Protein AF-A0A358M4X5-F1 (afdb_monomer)

Foldseek 3Di:
DDCPDPCCVVPLVVVLVCCLVVDDPVCNVVSVVVSVLVVLCVVPVVCSVVVVVLVVLLVVLVVVLV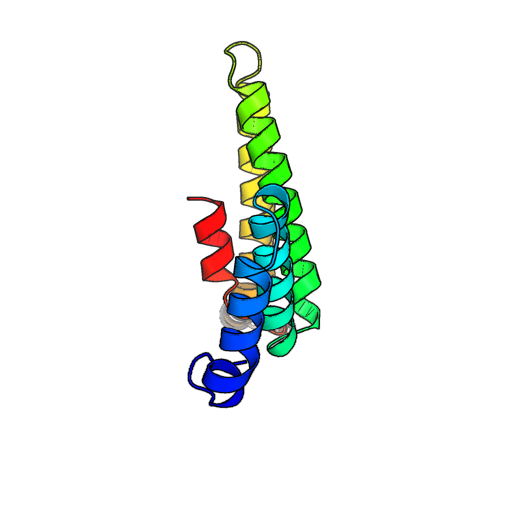VQVDPVRNVVNVVSLVVNLCVLVVVCCVQPPQQVVVVVCCVVVVDDDDRPPHDHRPCSVPVSVVSND

Sequence (133 aa):
MVFSKPIFLFGFLPIVLILYYACPRRLKNTVLLIMSLIFYAWGEPRFVFLMLFTIIVDYIAGRLIAKFSDGSTRHAARTVLILAMVINLGLLCYFKYANFIIENLNVLLKGRIEPLNIALPIGISFYTFQTMS

Solvent-accessible surface area (backbone atoms only — not comparable to full-atom values): 7483 Å² total; per-residue (Å²): 87,62,78,89,38,66,64,38,61,72,45,50,48,52,51,52,50,52,53,44,70,74,39,58,83,88,47,32,66,56,49,53,51,53,52,51,49,52,46,49,28,64,63,41,58,78,49,41,59,56,52,50,49,51,51,51,52,50,53,52,35,53,54,48,32,66,71,21,60,50,86,91,35,40,67,59,20,50,51,42,51,52,50,51,49,51,52,47,52,48,51,47,42,56,51,71,38,43,50,59,52,43,54,53,44,22,67,74,68,71,47,86,71,77,66,77,80,64,77,67,63,88,59,50,71,56,56,51,52,61,75,74,106

Structure (mmCIF, N/CA/C/O backbone):
data_AF-A0A358M4X5-F1
#
_entry.id   AF-A0A358M4X5-F1
#
loop_
_atom_site.group_PDB
_atom_site.id
_atom_site.type_symbol
_atom_site.label_atom_id
_atom_site.label_alt_id
_atom_site.label_comp_id
_atom_site.label_asym_id
_atom_site.label_entity_id
_atom_site.label_seq_id
_atom_site.pdbx_PDB_ins_code
_atom_site.Cartn_x
_atom_site.Cartn_y
_atom_site.Cartn_z
_atom_site.occupancy
_atom_site.B_iso_or_equiv
_atom_site.auth_seq_id
_atom_site.auth_comp_id
_atom_site.auth_asym_id
_atom_site.auth_atom_id
_atom_site.pdbx_PDB_model_num
ATOM 1 N N . MET A 1 1 ? -11.478 -9.310 -10.486 1.00 71.69 1 MET A N 1
ATOM 2 C CA . MET A 1 1 ? -12.587 -9.190 -11.474 1.00 71.69 1 MET A CA 1
ATOM 3 C C . MET A 1 1 ? -12.877 -7.713 -11.722 1.00 71.69 1 MET A C 1
ATOM 5 O O . MET A 1 1 ? -12.561 -6.913 -10.858 1.00 71.69 1 MET A O 1
ATOM 9 N N . VAL A 1 2 ? -13.493 -7.335 -12.848 1.00 80.25 2 VAL A N 1
ATOM 10 C CA . VAL A 1 2 ? -13.992 -5.956 -13.038 1.00 80.25 2 VAL A CA 1
ATOM 11 C C . VAL A 1 2 ? -15.373 -5.826 -12.389 1.00 80.25 2 VAL A C 1
ATOM 13 O O . VAL A 1 2 ? -16.196 -6.728 -12.544 1.00 80.25 2 VAL A O 1
ATOM 16 N N . PHE A 1 3 ? -15.633 -4.711 -11.702 1.00 82.81 3 PHE A N 1
ATOM 17 C CA . PHE A 1 3 ? -16.903 -4.437 -11.011 1.00 82.81 3 PHE A CA 1
ATOM 18 C C . PHE A 1 3 ? -18.133 -4.518 -11.928 1.00 82.81 3 PHE A C 1
ATOM 20 O O . PHE A 1 3 ? -19.198 -4.948 -11.508 1.00 82.81 3 PHE A O 1
ATOM 27 N N . SER A 1 4 ? -17.981 -4.179 -13.207 1.00 86.62 4 SER A N 1
ATOM 28 C CA . SER A 1 4 ? -19.065 -4.202 -14.197 1.00 86.62 4 SER A CA 1
ATOM 29 C C . SER A 1 4 ? -19.425 -5.606 -14.704 1.00 86.62 4 SER A C 1
ATOM 31 O O . SER A 1 4 ? -20.296 -5.739 -15.560 1.00 86.62 4 SER A O 1
ATOM 33 N N . LYS A 1 5 ? -18.746 -6.669 -14.249 1.00 90.69 5 LYS A N 1
ATOM 34 C CA . LYS A 1 5 ? -19.029 -8.034 -14.716 1.00 90.69 5 LYS A CA 1
ATOM 35 C C . LYS A 1 5 ? -20.297 -8.587 -14.038 1.00 90.69 5 LYS A C 1
ATOM 37 O O . LYS A 1 5 ? -20.407 -8.484 -12.817 1.00 90.69 5 LYS A O 1
ATOM 42 N N . PRO A 1 6 ? -21.183 -9.299 -14.766 1.00 92.94 6 PRO A N 1
ATOM 43 C CA . PRO A 1 6 ? -22.372 -9.927 -14.177 1.00 92.94 6 PRO A CA 1
ATOM 44 C C . PRO A 1 6 ? -22.053 -10.867 -13.006 1.00 92.94 6 PRO A C 1
ATOM 46 O O . PRO A 1 6 ? -22.770 -10.884 -12.013 1.00 92.94 6 PRO A O 1
ATOM 49 N N . ILE A 1 7 ? -20.932 -11.594 -13.083 1.00 92.50 7 ILE A N 1
ATOM 50 C CA . ILE A 1 7 ? -20.467 -12.492 -12.014 1.00 92.50 7 ILE A CA 1
ATOM 51 C C . ILE A 1 7 ? -20.195 -11.743 -10.697 1.00 92.50 7 ILE A C 1
ATOM 53 O O . ILE A 1 7 ? -20.437 -12.277 -9.617 1.00 92.50 7 ILE A O 1
ATOM 57 N N . PHE A 1 8 ? -19.720 -10.493 -10.775 1.00 92.88 8 PHE A N 1
ATOM 58 C CA . PHE A 1 8 ? -19.526 -9.655 -9.599 1.00 92.88 8 PHE A CA 1
ATOM 59 C C . PHE A 1 8 ? -20.877 -9.185 -9.060 1.00 92.88 8 PHE A C 1
ATOM 61 O O . PHE A 1 8 ? -21.147 -9.346 -7.874 1.00 92.88 8 PHE A O 1
ATOM 68 N N . LEU A 1 9 ? -21.727 -8.649 -9.941 1.00 93.44 9 LEU A N 1
ATOM 69 C CA . LEU A 1 9 ? -22.985 -8.008 -9.560 1.00 93.44 9 LEU A CA 1
ATOM 70 C C . LEU A 1 9 ? -24.011 -8.989 -8.974 1.00 93.44 9 LEU A C 1
ATOM 72 O O . LEU A 1 9 ? -24.671 -8.667 -7.993 1.00 93.44 9 LEU A O 1
ATOM 76 N N . PHE A 1 10 ? -24.137 -10.176 -9.572 1.00 95.25 10 PHE A N 1
ATOM 77 C CA . PHE A 1 10 ? -25.166 -11.163 -9.224 1.00 95.25 10 PHE A CA 1
ATOM 78 C C . PHE A 1 10 ? -24.634 -12.361 -8.433 1.00 95.25 10 PHE A C 1
ATOM 80 O O . PHE A 1 10 ? -25.419 -13.086 -7.832 1.00 95.25 10 PHE A O 1
ATOM 87 N N . GLY A 1 11 ? -23.318 -12.584 -8.425 1.00 93.25 11 GLY A N 1
ATOM 88 C CA . GLY A 1 11 ? -22.688 -13.657 -7.656 1.00 93.25 11 GLY A CA 1
ATOM 89 C C . GLY A 1 11 ? -21.977 -13.115 -6.424 1.00 93.25 11 GLY A C 1
ATOM 90 O O . GLY A 1 11 ? -22.441 -13.272 -5.297 1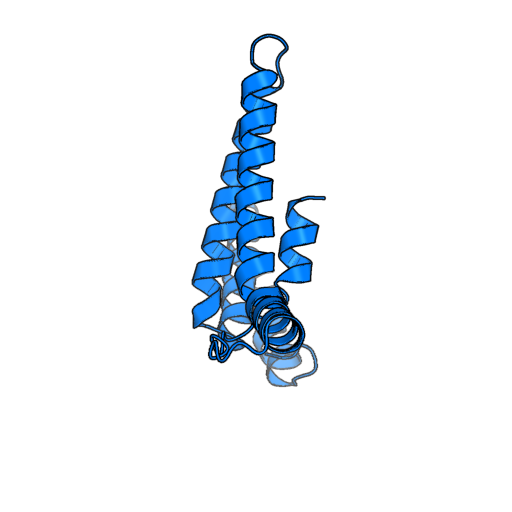.00 93.25 11 GLY A O 1
ATOM 91 N N . PHE A 1 12 ? -20.841 -12.454 -6.647 1.00 94.69 12 PHE A N 1
ATOM 92 C CA . PHE A 1 12 ? -19.943 -12.035 -5.572 1.00 94.69 12 PHE A CA 1
ATOM 93 C C . PHE A 1 12 ? -20.594 -11.043 -4.594 1.00 94.69 12 PHE A C 1
ATOM 95 O O . PHE A 1 12 ? -20.581 -11.282 -3.390 1.00 94.69 12 PHE A O 1
ATOM 102 N N . LEU A 1 13 ? -21.195 -9.956 -5.085 1.00 94.75 13 LEU A N 1
ATOM 103 C CA . LEU A 1 13 ? -21.775 -8.908 -4.241 1.00 94.75 13 LEU A CA 1
ATOM 104 C C . LEU A 1 13 ? -22.911 -9.433 -3.334 1.00 94.75 13 LEU A C 1
ATOM 106 O O . LEU A 1 13 ? -22.833 -9.193 -2.127 1.00 94.75 13 LEU A O 1
ATOM 110 N N . PRO A 1 14 ? -23.917 -10.185 -3.831 1.00 96.56 14 PRO A N 1
ATOM 111 C CA . PRO A 1 14 ? -24.938 -10.785 -2.974 1.00 96.56 14 PRO A CA 1
ATOM 112 C C . PRO A 1 14 ? -24.352 -11.706 -1.903 1.00 96.56 14 PRO A C 1
ATOM 114 O O . PRO A 1 14 ? -24.753 -11.612 -0.744 1.00 96.56 14 PRO A O 1
ATOM 117 N N . ILE A 1 15 ? -23.364 -12.539 -2.252 1.00 95.88 15 ILE A N 1
ATOM 118 C CA . ILE A 1 15 ? -22.684 -13.423 -1.292 1.00 95.88 15 ILE A CA 1
ATOM 119 C C . ILE A 1 15 ? -22.005 -12.602 -0.189 1.00 95.88 15 ILE A C 1
ATOM 121 O O . ILE A 1 15 ? -22.189 -12.897 0.993 1.00 95.88 15 ILE A O 1
ATOM 125 N N . VAL A 1 16 ? -21.265 -11.549 -0.550 1.00 96.19 16 VAL A N 1
ATOM 126 C CA . VAL A 1 16 ? -20.602 -10.670 0.426 1.00 96.19 16 VAL A CA 1
ATOM 127 C C . VAL A 1 16 ? -21.618 -10.004 1.350 1.00 96.19 16 VAL A C 1
ATOM 129 O O . VAL A 1 16 ? -21.401 -9.975 2.561 1.00 96.19 16 VAL A O 1
ATOM 132 N N . LEU A 1 17 ? -22.733 -9.503 0.813 1.00 96.25 17 LEU A N 1
ATOM 133 C CA . LEU A 1 17 ? -23.781 -8.867 1.613 1.00 96.25 17 LEU A CA 1
ATOM 134 C C . LEU A 1 17 ? -24.442 -9.861 2.572 1.00 96.25 17 LEU A C 1
ATOM 136 O O . LEU A 1 17 ? -24.574 -9.558 3.758 1.00 96.25 17 LEU A O 1
ATOM 140 N N . ILE A 1 18 ? -24.802 -11.056 2.097 1.00 97.00 18 ILE A N 1
ATOM 141 C CA . ILE A 1 18 ? -25.383 -12.110 2.940 1.00 97.00 18 ILE A CA 1
ATOM 142 C C . ILE A 1 18 ? -24.425 -12.453 4.082 1.00 97.00 18 ILE A C 1
ATOM 144 O O . ILE A 1 18 ? -24.827 -12.423 5.244 1.00 97.00 18 ILE A O 1
ATOM 148 N N . LEU A 1 19 ? -23.148 -12.704 3.778 1.00 96.12 19 LEU A N 1
ATOM 149 C CA . LEU A 1 19 ? -22.138 -13.001 4.796 1.00 96.12 19 LEU A CA 1
ATOM 150 C C . LEU A 1 19 ? -21.958 -11.838 5.781 1.00 96.12 19 LEU A C 1
ATOM 152 O O . LEU A 1 19 ? -21.879 -12.064 6.986 1.00 96.12 19 LEU A O 1
ATOM 156 N N . TYR A 1 20 ? -21.937 -10.595 5.300 1.00 95.88 20 TYR A N 1
ATOM 157 C CA . TYR A 1 20 ? -21.786 -9.406 6.139 1.00 95.88 20 TYR A CA 1
ATOM 158 C C . TYR A 1 20 ? -22.958 -9.200 7.111 1.00 95.88 20 TYR A C 1
ATOM 160 O O . TYR A 1 20 ? -22.744 -8.829 8.272 1.00 95.88 20 TYR A O 1
ATOM 168 N N . TYR A 1 21 ? -24.195 -9.427 6.658 1.00 95.81 21 TYR A N 1
ATOM 169 C CA . TYR A 1 21 ? -25.391 -9.265 7.488 1.00 95.81 21 TYR A CA 1
ATOM 170 C C . TYR A 1 21 ? -25.663 -10.467 8.398 1.00 95.81 21 TYR A C 1
ATOM 172 O O . TYR A 1 21 ? -26.145 -10.260 9.511 1.00 95.81 21 TYR A O 1
ATOM 180 N N . ALA A 1 22 ? -25.308 -11.686 7.982 1.00 96.31 22 ALA A N 1
ATOM 181 C CA . ALA A 1 22 ? -25.428 -12.891 8.809 1.00 96.31 22 ALA A CA 1
ATOM 182 C C . ALA A 1 22 ? -24.384 -12.944 9.942 1.00 96.31 22 ALA A C 1
ATOM 184 O O . ALA A 1 22 ? -24.586 -13.588 10.970 1.00 96.31 22 ALA A O 1
ATOM 185 N N . CYS A 1 23 ? -23.254 -12.266 9.762 1.00 94.81 23 CYS A N 1
ATOM 186 C CA . CYS A 1 23 ? -22.126 -12.289 10.678 1.00 94.81 23 CYS A CA 1
ATOM 187 C C . CYS A 1 23 ? -22.330 -11.390 11.925 1.00 94.81 23 CYS A C 1
ATOM 189 O O . CYS A 1 23 ? -22.822 -10.258 11.813 1.00 94.81 23 CYS A O 1
ATOM 191 N N . PRO A 1 24 ? -21.879 -11.815 13.128 1.00 94.25 24 PRO A N 1
ATOM 192 C CA . PRO A 1 24 ? -21.936 -10.985 14.331 1.00 94.25 24 PRO A CA 1
ATOM 193 C C . PRO A 1 24 ? -21.095 -9.711 14.181 1.00 94.25 24 PRO A C 1
ATOM 195 O O . PRO A 1 24 ? -20.067 -9.699 13.500 1.00 94.25 24 PRO A O 1
ATOM 198 N N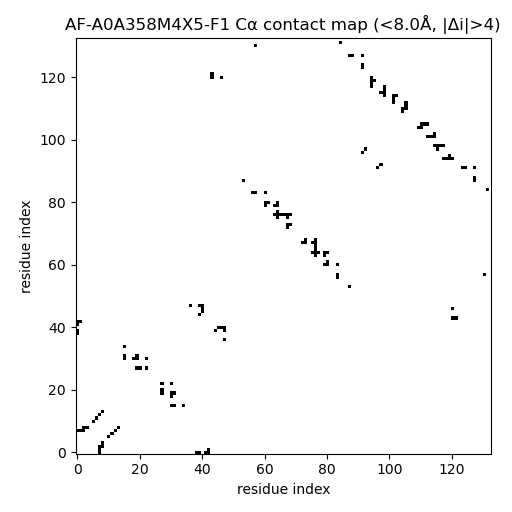 . ARG A 1 25 ? -21.487 -8.634 14.882 1.00 92.69 25 ARG A N 1
ATOM 199 C CA . ARG A 1 25 ? -20.862 -7.295 14.780 1.00 92.69 25 ARG A CA 1
ATOM 200 C C . ARG A 1 25 ? -19.330 -7.301 14.881 1.00 92.69 25 ARG A C 1
ATOM 202 O O . ARG A 1 25 ? -18.691 -6.526 14.184 1.00 92.69 25 ARG A O 1
ATOM 209 N N . ARG A 1 26 ? -18.750 -8.182 15.705 1.00 93.56 26 ARG A N 1
ATOM 210 C CA . ARG A 1 26 ? -17.293 -8.282 15.917 1.00 93.56 26 ARG A CA 1
ATOM 211 C C . ARG A 1 26 ? -16.518 -8.787 14.696 1.00 93.56 26 ARG A C 1
ATOM 213 O O . ARG A 1 26 ? -15.355 -8.442 14.549 1.00 93.56 26 ARG A O 1
ATOM 220 N N . LEU A 1 27 ? -17.146 -9.591 13.840 1.00 94.31 27 LEU A N 1
ATOM 221 C CA . LEU A 1 27 ? -16.492 -10.264 12.712 1.00 94.31 27 LEU A CA 1
ATOM 222 C C . LEU A 1 27 ? -16.772 -9.579 11.362 1.00 94.31 27 LEU A C 1
ATOM 224 O O . LEU A 1 27 ? -16.172 -9.938 10.354 1.00 94.31 27 LEU A O 1
ATOM 228 N N . LYS A 1 28 ? -17.634 -8.555 11.334 1.00 94.38 28 LYS A N 1
ATOM 229 C CA . LYS A 1 28 ? -18.020 -7.838 10.108 1.00 94.38 28 LYS A CA 1
ATOM 230 C C . LYS A 1 28 ? -16.826 -7.287 9.329 1.00 94.38 28 LYS A C 1
ATOM 232 O O . LYS A 1 28 ? -16.737 -7.494 8.123 1.00 94.38 28 LYS A O 1
ATOM 237 N N . ASN A 1 29 ? -15.883 -6.649 10.023 1.00 94.88 29 ASN A N 1
ATOM 238 C CA . ASN A 1 29 ? -14.677 -6.109 9.392 1.00 94.88 29 ASN A CA 1
ATOM 239 C C . ASN A 1 29 ? -13.779 -7.224 8.846 1.00 94.88 29 ASN A C 1
ATOM 241 O O . ASN A 1 29 ? -13.204 -7.070 7.776 1.00 94.88 29 ASN A O 1
ATOM 245 N N . THR A 1 30 ? -13.693 -8.359 9.543 1.00 94.69 30 THR A N 1
ATOM 246 C CA . THR A 1 30 ? -12.929 -9.525 9.088 1.00 94.69 30 THR A CA 1
ATOM 247 C C . THR A 1 30 ? -13.539 -10.128 7.826 1.00 94.69 30 THR A C 1
ATOM 249 O O . THR A 1 30 ? -12.811 -10.412 6.881 1.00 94.69 30 THR A O 1
ATOM 252 N N . VAL A 1 31 ? -14.869 -10.263 7.772 1.00 96.00 31 VAL A N 1
ATOM 253 C CA . VAL A 1 31 ? -15.579 -10.729 6.570 1.00 96.00 31 VAL A CA 1
ATOM 254 C C . VAL A 1 31 ? -15.319 -9.786 5.398 1.00 96.00 31 VAL A C 1
ATOM 256 O O . VAL A 1 31 ? -14.938 -10.250 4.326 1.00 96.00 31 VAL A O 1
ATOM 259 N N . LEU A 1 32 ? -15.458 -8.471 5.599 1.00 95.44 32 LEU A N 1
ATOM 260 C CA . LEU A 1 32 ? -15.179 -7.490 4.546 1.00 95.44 32 LEU A CA 1
ATOM 261 C C . LEU A 1 32 ? -13.724 -7.540 4.076 1.00 95.44 32 LEU A C 1
ATOM 263 O O . LEU A 1 32 ? -13.484 -7.510 2.871 1.00 95.44 32 LEU A O 1
ATOM 267 N N . LEU A 1 33 ? -12.765 -7.650 4.998 1.00 94.44 33 LEU A N 1
ATOM 268 C CA . LEU A 1 33 ? -11.344 -7.761 4.671 1.00 94.44 33 LEU A CA 1
ATOM 269 C C . LEU A 1 33 ? -11.073 -9.003 3.811 1.00 94.44 33 LEU A C 1
ATOM 271 O O . LEU A 1 33 ? -10.494 -8.884 2.735 1.00 94.44 33 LEU A O 1
ATOM 275 N N . ILE A 1 34 ? -11.525 -10.180 4.256 1.00 95.38 34 ILE A N 1
ATOM 276 C CA . ILE A 1 34 ? -11.304 -11.447 3.545 1.00 95.38 34 ILE A CA 1
ATOM 277 C C . ILE A 1 34 ? -11.942 -11.396 2.156 1.00 95.38 34 ILE A C 1
ATOM 279 O O . ILE A 1 34 ? -11.291 -11.729 1.169 1.00 95.38 34 ILE A O 1
ATOM 283 N N . MET A 1 35 ? -13.190 -10.936 2.058 1.00 95.25 35 MET A N 1
ATOM 284 C CA . MET A 1 35 ? -13.878 -10.832 0.771 1.00 95.25 35 MET A CA 1
ATOM 285 C C . MET A 1 35 ? -13.184 -9.835 -0.161 1.00 95.25 35 MET A C 1
ATOM 287 O O . MET A 1 35 ? -13.000 -10.131 -1.340 1.00 95.25 35 MET A O 1
ATOM 291 N N . SER A 1 36 ? -12.717 -8.697 0.356 1.00 93.00 36 SER A N 1
ATOM 292 C CA . SER A 1 36 ? -11.962 -7.715 -0.437 1.00 93.00 36 SER A CA 1
ATOM 293 C C . SER A 1 36 ? -10.650 -8.299 -0.965 1.00 93.00 36 SER A C 1
ATOM 295 O O . SER A 1 36 ? -10.317 -8.109 -2.136 1.00 93.00 36 SER A O 1
ATOM 297 N N . LEU A 1 37 ? -9.938 -9.073 -0.140 1.00 93.19 37 LEU A N 1
ATOM 298 C CA . LEU A 1 37 ? -8.716 -9.769 -0.549 1.00 93.19 37 LEU A CA 1
ATOM 299 C C . LEU A 1 37 ? -8.993 -10.836 -1.612 1.00 93.19 37 LEU A C 1
ATOM 301 O O . LEU A 1 37 ? -8.260 -10.904 -2.594 1.00 93.19 37 LEU A O 1
ATOM 305 N N . ILE A 1 38 ? -10.064 -11.625 -1.468 1.00 93.56 38 ILE A N 1
ATOM 306 C CA . ILE A 1 38 ? -10.485 -12.611 -2.479 1.00 93.56 38 ILE A CA 1
ATOM 307 C C . ILE A 1 38 ? -10.812 -11.914 -3.804 1.00 93.56 38 ILE A C 1
ATOM 309 O O . ILE A 1 38 ? -10.396 -12.371 -4.870 1.00 93.56 38 ILE A O 1
ATOM 313 N N . PHE A 1 39 ? -11.528 -10.790 -3.756 1.00 92.31 39 PHE A N 1
ATOM 314 C CA . PHE A 1 39 ? -11.872 -10.028 -4.953 1.00 92.31 39 PHE A CA 1
ATOM 315 C C . PHE A 1 39 ? -10.632 -9.499 -5.683 1.00 92.31 39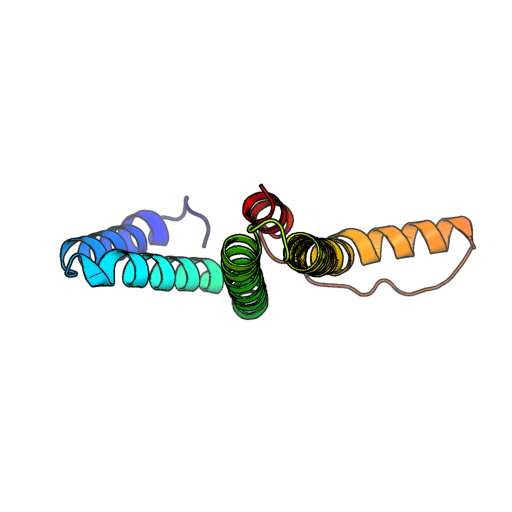 PHE A C 1
ATOM 317 O O . PHE A 1 39 ? -10.543 -9.608 -6.914 1.00 92.31 39 PHE A O 1
ATOM 324 N N . TYR A 1 40 ? -9.668 -8.965 -4.928 1.00 90.62 40 TYR A N 1
ATOM 325 C CA . TYR A 1 40 ? -8.388 -8.515 -5.466 1.00 90.62 40 TYR A CA 1
ATOM 326 C C . TYR A 1 40 ? -7.587 -9.690 -6.053 1.00 90.62 40 TYR A C 1
ATOM 328 O O . TYR A 1 40 ? -7.159 -9.630 -7.208 1.00 90.62 40 TYR A O 1
ATOM 336 N N . ALA A 1 41 ? -7.491 -10.804 -5.318 1.00 91.69 41 ALA A N 1
ATOM 337 C CA . ALA A 1 41 ? -6.815 -12.031 -5.744 1.00 91.69 41 ALA A CA 1
ATOM 338 C C . ALA A 1 41 ? -7.383 -12.628 -7.026 1.00 91.69 41 ALA A C 1
ATOM 340 O O . ALA A 1 41 ? -6.648 -13.220 -7.810 1.00 91.69 41 ALA A O 1
ATOM 341 N N . TRP A 1 42 ? -8.679 -12.444 -7.271 1.00 89.94 42 TRP A N 1
ATOM 342 C CA . TRP A 1 42 ? -9.290 -12.877 -8.518 1.00 89.94 42 TRP A CA 1
ATOM 343 C C . TRP A 1 42 ? -8.714 -12.142 -9.732 1.00 89.94 42 TRP A C 1
ATOM 345 O O . TRP A 1 42 ? -8.620 -12.705 -10.818 1.00 89.94 42 TRP A O 1
ATOM 355 N N . GLY A 1 43 ? -8.400 -10.852 -9.584 1.00 85.75 43 GLY A N 1
ATOM 356 C CA . GLY A 1 43 ? -7.738 -10.088 -10.639 1.00 85.75 43 GLY A CA 1
ATOM 357 C C . GLY A 1 43 ? -6.270 -10.470 -10.760 1.00 85.75 43 GLY A C 1
ATOM 358 O O . GLY A 1 43 ? -5.805 -10.765 -11.857 1.00 85.75 43 GLY A O 1
ATOM 359 N N . GLU A 1 44 ? -5.561 -10.477 -9.631 1.00 86.69 44 GLU A N 1
ATOM 360 C CA . GLU A 1 44 ? -4.113 -10.631 -9.646 1.00 86.69 44 GLU A CA 1
ATOM 361 C C . GLU A 1 44 ? -3.581 -11.379 -8.412 1.00 86.69 44 GLU A C 1
ATOM 363 O O . GLU A 1 44 ? -3.135 -10.770 -7.437 1.00 86.69 44 GLU A O 1
ATOM 368 N N . PRO A 1 45 ? -3.595 -12.726 -8.431 1.00 87.50 45 PRO A N 1
ATOM 369 C CA . PRO A 1 45 ? -3.374 -13.537 -7.232 1.00 87.50 45 PRO A CA 1
ATOM 370 C C . PRO A 1 45 ? -1.955 -13.404 -6.670 1.00 87.50 45 PRO A C 1
ATOM 372 O O . PRO A 1 45 ? -1.756 -13.466 -5.460 1.00 87.50 45 PRO A O 1
ATOM 375 N N . ARG A 1 46 ? -0.959 -13.175 -7.537 1.00 89.75 46 ARG A N 1
ATOM 376 C CA . ARG A 1 46 ? 0.449 -13.039 -7.134 1.00 89.75 46 ARG A CA 1
ATOM 377 C C . ARG A 1 46 ? 0.702 -11.774 -6.310 1.00 89.75 46 ARG A C 1
ATOM 379 O O . ARG A 1 46 ? 1.426 -11.831 -5.322 1.00 89.75 46 ARG A O 1
ATOM 386 N N . PHE A 1 47 ? 0.085 -10.648 -6.668 1.00 90.44 47 PHE A N 1
ATOM 387 C CA . PHE A 1 47 ? 0.319 -9.376 -5.975 1.00 90.44 47 PHE A CA 1
ATOM 388 C C . PHE A 1 47 ? -0.568 -9.163 -4.748 1.00 90.44 47 PHE A C 1
ATOM 390 O O . PHE A 1 47 ? -0.410 -8.163 -4.051 1.00 90.44 47 PHE A O 1
ATOM 397 N N . VAL A 1 48 ? -1.449 -10.111 -4.420 1.00 91.88 48 VAL A N 1
ATOM 398 C CA . VAL A 1 48 ? -2.165 -10.116 -3.131 1.00 91.88 48 VAL A CA 1
ATOM 399 C C . VAL A 1 48 ? -1.177 -10.160 -1.976 1.00 91.88 48 VAL A C 1
ATOM 401 O O . VAL A 1 48 ? -1.359 -9.458 -0.991 1.00 91.88 48 VAL A O 1
ATOM 404 N N . PHE A 1 49 ? -0.107 -10.949 -2.104 1.00 91.81 49 PHE A N 1
ATOM 405 C CA . PHE A 1 49 ? 0.926 -11.042 -1.075 1.00 91.81 49 PHE A CA 1
ATOM 406 C C . PHE A 1 49 ? 1.659 -9.714 -0.883 1.00 91.81 49 PHE A C 1
ATOM 408 O O . PHE A 1 49 ? 1.929 -9.326 0.250 1.00 91.81 49 PHE A O 1
ATOM 415 N N . LEU A 1 50 ? 1.914 -8.988 -1.976 1.00 91.88 50 LEU A N 1
ATOM 416 C CA . LEU A 1 50 ? 2.494 -7.649 -1.919 1.00 91.88 50 LEU A CA 1
ATOM 417 C C . LEU A 1 50 ? 1.549 -6.668 -1.211 1.00 91.88 50 LEU A C 1
ATOM 419 O O . LEU A 1 50 ? 1.981 -5.940 -0.324 1.00 91.88 50 LEU A O 1
ATOM 423 N N . MET A 1 51 ? 0.259 -6.688 -1.555 1.00 91.12 51 MET A N 1
ATOM 424 C CA . MET A 1 51 ? -0.756 -5.855 -0.904 1.00 91.12 51 MET A CA 1
ATOM 425 C C . MET A 1 51 ? -0.906 -6.193 0.587 1.00 91.12 51 MET A C 1
ATOM 427 O O . MET A 1 51 ? -0.999 -5.298 1.420 1.00 91.12 51 MET A O 1
ATOM 431 N N . LEU A 1 52 ? -0.903 -7.476 0.954 1.00 93.38 52 LEU A N 1
ATOM 432 C CA . LEU A 1 52 ? -0.932 -7.903 2.354 1.00 93.38 52 LEU A CA 1
ATOM 433 C C . LEU A 1 52 ? 0.299 -7.414 3.114 1.00 93.38 52 LEU A C 1
ATOM 435 O O . LEU A 1 52 ? 0.167 -6.935 4.239 1.00 93.38 52 LEU A O 1
ATOM 439 N N . PHE A 1 53 ? 1.477 -7.501 2.497 1.00 93.50 53 PHE A N 1
ATOM 440 C CA . PHE A 1 53 ? 2.705 -6.970 3.072 1.00 93.50 53 PHE A CA 1
ATOM 441 C C . PHE A 1 53 ? 2.588 -5.465 3.344 1.00 93.50 53 PHE A C 1
ATOM 443 O O . PHE A 1 53 ? 2.833 -5.049 4.476 1.00 93.50 53 PHE A O 1
ATOM 450 N N . THR A 1 54 ? 2.144 -4.660 2.370 1.00 93.06 54 THR A N 1
ATOM 451 C CA . THR A 1 54 ? 1.979 -3.209 2.573 1.00 93.06 54 THR A CA 1
ATOM 452 C C . THR A 1 54 ? 0.930 -2.902 3.639 1.00 93.06 54 THR A C 1
ATOM 454 O O . THR A 1 54 ? 1.194 -2.097 4.524 1.00 93.06 54 THR A O 1
ATOM 457 N N . ILE A 1 55 ? -0.205 -3.615 3.648 1.00 93.56 55 ILE A N 1
ATOM 458 C CA . ILE A 1 55 ? -1.241 -3.473 4.687 1.00 93.56 55 ILE A CA 1
ATOM 459 C C . ILE A 1 55 ? -0.659 -3.718 6.084 1.00 93.56 55 ILE A C 1
ATOM 461 O O . ILE A 1 55 ? -0.926 -2.947 7.004 1.00 93.56 55 ILE A O 1
ATOM 465 N N . ILE A 1 56 ? 0.120 -4.788 6.265 1.00 94.81 56 ILE A N 1
ATOM 466 C CA . ILE A 1 56 ? 0.703 -5.137 7.566 1.00 94.81 56 ILE A CA 1
ATOM 467 C C . ILE A 1 56 ? 1.739 -4.094 7.991 1.00 94.81 56 ILE A C 1
ATOM 469 O O . ILE A 1 56 ? 1.706 -3.642 9.137 1.00 94.81 56 ILE A O 1
ATOM 473 N N . VAL A 1 57 ? 2.636 -3.704 7.082 1.00 94.56 57 VAL A N 1
ATOM 474 C CA . VAL A 1 57 ? 3.664 -2.688 7.344 1.00 94.56 57 VAL A CA 1
ATOM 475 C C . VAL A 1 57 ? 3.017 -1.368 7.755 1.00 94.56 57 VAL A C 1
ATOM 477 O O . VAL A 1 57 ? 3.364 -0.835 8.809 1.00 94.56 57 VAL A O 1
ATOM 480 N N . ASP A 1 58 ? 2.038 -0.888 6.991 1.00 94.56 58 ASP A N 1
ATOM 481 C CA . ASP A 1 58 ? 1.356 0.382 7.255 1.00 94.56 58 ASP A CA 1
ATOM 482 C C . ASP A 1 58 ? 0.524 0.327 8.539 1.00 94.56 58 ASP A C 1
ATOM 484 O O . ASP A 1 58 ? 0.536 1.268 9.336 1.00 94.56 58 ASP A O 1
ATOM 488 N N . TYR A 1 59 ? -0.139 -0.801 8.812 1.00 94.25 59 TYR A N 1
ATOM 489 C CA . TYR A 1 59 ? -0.886 -0.990 10.054 1.00 94.25 59 TYR A CA 1
ATOM 490 C C . TYR A 1 59 ? 0.028 -0.945 11.286 1.00 94.25 59 TYR A C 1
ATOM 492 O O . TYR A 1 59 ? -0.284 -0.274 12.277 1.00 94.25 59 TYR A O 1
ATOM 500 N N . ILE A 1 60 ? 1.171 -1.637 11.236 1.00 95.50 60 ILE A N 1
ATOM 501 C CA . ILE A 1 60 ? 2.160 -1.631 12.321 1.00 95.50 60 ILE A CA 1
ATOM 502 C C . ILE A 1 60 ? 2.771 -0.236 12.465 1.00 95.50 60 ILE A C 1
ATOM 504 O O . ILE A 1 60 ? 2.841 0.277 13.584 1.00 95.50 60 ILE A O 1
ATOM 508 N N . ALA A 1 61 ? 3.161 0.400 11.359 1.00 94.62 61 ALA A N 1
ATOM 509 C CA . ALA A 1 61 ? 3.709 1.750 11.361 1.00 94.62 61 ALA A CA 1
ATOM 510 C C . ALA A 1 61 ? 2.732 2.751 11.992 1.00 94.62 61 ALA A C 1
ATOM 512 O O . ALA A 1 61 ? 3.114 3.459 12.923 1.00 94.62 61 ALA A O 1
ATOM 513 N N . GLY A 1 62 ? 1.458 2.745 11.591 1.00 93.44 62 GLY A N 1
ATOM 514 C CA . GLY A 1 62 ? 0.432 3.624 12.159 1.00 93.44 62 GLY A CA 1
ATOM 515 C C . GLY A 1 62 ? 0.239 3.419 13.665 1.00 93.44 62 GLY A C 1
ATOM 516 O O . GLY A 1 62 ? 0.179 4.385 14.430 1.00 93.44 62 GLY A O 1
ATOM 517 N N . ARG A 1 63 ? 0.229 2.162 14.131 1.00 93.88 63 ARG A N 1
ATOM 518 C CA . ARG A 1 63 ? 0.143 1.838 15.569 1.00 93.88 63 ARG A CA 1
ATOM 519 C C . ARG A 1 63 ? 1.374 2.302 16.350 1.00 93.88 63 ARG A C 1
ATOM 521 O O . ARG A 1 63 ? 1.226 2.783 17.474 1.00 93.88 63 ARG A O 1
ATOM 528 N N . LEU A 1 64 ? 2.570 2.158 15.784 1.00 93.19 64 LEU A N 1
ATOM 529 C CA . LEU A 1 64 ? 3.817 2.606 16.408 1.00 93.19 64 LEU A CA 1
ATOM 530 C C . LEU A 1 64 ? 3.915 4.134 16.449 1.00 93.19 64 LEU A C 1
ATOM 532 O O . LEU A 1 64 ? 4.306 4.680 17.477 1.00 93.19 64 LEU A O 1
ATOM 536 N N . ILE A 1 65 ? 3.507 4.824 15.383 1.00 93.00 65 ILE A N 1
ATOM 537 C CA . ILE A 1 65 ? 3.450 6.291 15.339 1.00 93.00 65 ILE A CA 1
ATOM 538 C C . ILE A 1 65 ? 2.512 6.810 16.432 1.00 93.00 65 ILE A C 1
ATOM 540 O O . ILE A 1 65 ? 2.908 7.683 17.202 1.00 93.00 65 ILE A O 1
ATOM 544 N N . ALA A 1 66 ? 1.318 6.222 16.564 1.00 91.62 66 ALA A N 1
ATOM 545 C CA . ALA A 1 66 ? 0.377 6.581 17.624 1.00 91.62 66 ALA A CA 1
ATOM 546 C C . ALA A 1 66 ? 0.961 6.344 19.028 1.00 91.62 66 ALA A C 1
ATOM 548 O O . ALA A 1 66 ? 0.776 7.167 19.920 1.00 91.62 66 ALA A O 1
ATOM 549 N N . LYS A 1 67 ? 1.710 5.249 19.222 1.00 90.06 67 LYS A N 1
ATOM 550 C CA . LYS A 1 67 ? 2.355 4.920 20.503 1.00 90.06 67 LYS A CA 1
ATOM 551 C C . LYS A 1 67 ? 3.497 5.876 20.866 1.00 90.06 67 LYS A C 1
ATOM 553 O O . LYS A 1 67 ? 3.684 6.169 22.040 1.00 90.06 67 LYS A O 1
ATOM 558 N N . PHE A 1 68 ? 4.273 6.334 19.887 1.00 90.38 68 PHE A N 1
ATOM 559 C CA . PHE A 1 68 ? 5.448 7.186 20.103 1.00 90.38 68 PHE A CA 1
ATOM 560 C C . PHE A 1 68 ? 5.158 8.687 19.967 1.00 90.38 68 PHE A C 1
ATOM 562 O O . PHE A 1 68 ? 6.093 9.492 19.954 1.00 90.38 68 PHE A O 1
ATOM 569 N N . SER A 1 69 ? 3.885 9.078 19.876 1.00 80.75 69 SER A N 1
ATOM 570 C CA . SER A 1 69 ? 3.492 10.473 19.664 1.00 80.75 69 SER A CA 1
ATOM 571 C C . SER A 1 69 ? 3.745 11.385 20.876 1.00 80.75 69 SER A C 1
ATOM 573 O O . SER A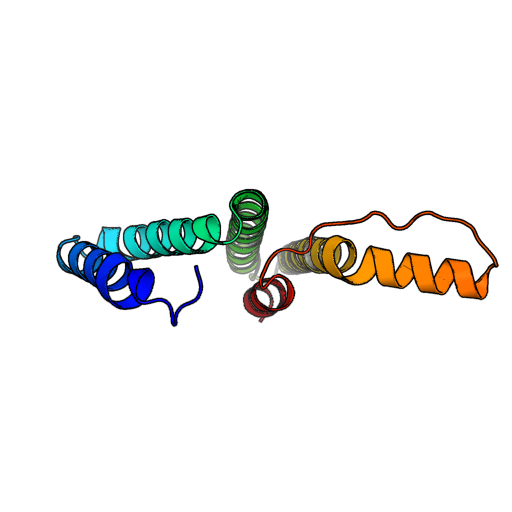 1 69 ? 3.698 12.608 20.721 1.00 80.75 69 SER A O 1
ATOM 575 N N . ASP A 1 70 ? 4.048 10.828 22.052 1.00 82.94 70 ASP A N 1
ATOM 576 C CA . ASP A 1 70 ? 4.389 11.604 23.246 1.00 82.94 70 ASP A CA 1
ATOM 577 C C . ASP A 1 70 ? 5.776 12.260 23.145 1.00 82.94 70 ASP A C 1
ATOM 579 O O . ASP A 1 70 ? 6.705 11.748 22.512 1.00 82.94 70 ASP A O 1
ATOM 583 N N . GLY A 1 71 ? 5.921 13.431 23.779 1.00 72.38 71 GLY A N 1
ATOM 584 C CA . GLY A 1 71 ? 7.006 14.391 23.531 1.00 72.38 71 GLY A CA 1
ATOM 585 C C . GLY A 1 71 ? 8.437 13.848 23.640 1.00 72.38 71 GLY A C 1
ATOM 586 O O . GLY A 1 71 ? 9.308 14.318 22.913 1.00 72.38 71 GLY A O 1
ATOM 587 N N . SER A 1 72 ? 8.684 12.831 24.472 1.00 76.19 72 SER A N 1
ATOM 588 C CA . SER A 1 72 ? 10.009 12.201 24.616 1.00 76.19 72 SER A CA 1
ATOM 589 C C . SER A 1 72 ? 10.350 11.228 23.474 1.00 76.19 72 SER A C 1
ATOM 591 O O . SER A 1 72 ? 11.520 11.055 23.138 1.00 76.19 72 SER A O 1
ATOM 593 N N . THR A 1 73 ? 9.349 10.635 22.819 1.00 85.56 73 THR A N 1
ATOM 594 C CA . THR A 1 73 ? 9.520 9.605 21.775 1.00 85.56 73 THR A CA 1
ATOM 595 C C . THR A 1 73 ? 9.195 10.090 20.365 1.00 85.56 73 THR A C 1
ATOM 597 O O . THR A 1 73 ? 9.229 9.313 19.410 1.00 85.56 73 THR A O 1
ATOM 600 N N . ARG A 1 74 ? 8.955 11.393 20.193 1.00 87.75 74 ARG A N 1
ATOM 601 C CA . ARG A 1 74 ? 8.568 11.994 18.908 1.00 87.75 74 ARG A CA 1
ATOM 602 C C . ARG A 1 74 ? 9.562 11.723 17.771 1.00 87.75 74 ARG A C 1
ATOM 604 O O . ARG A 1 74 ? 9.161 11.622 16.612 1.00 87.75 74 ARG A O 1
ATOM 611 N N . HIS A 1 75 ? 10.851 11.577 18.085 1.00 89.00 75 HIS A N 1
ATOM 612 C CA . HIS A 1 75 ? 11.868 11.184 17.106 1.00 89.00 75 HIS A CA 1
ATOM 613 C C . HIS A 1 75 ? 11.638 9.765 16.569 1.00 89.00 75 HIS A C 1
ATOM 615 O O . HIS A 1 75 ? 11.710 9.566 15.360 1.00 89.00 75 HIS A O 1
ATOM 621 N N . ALA A 1 76 ? 11.273 8.810 17.430 1.00 89.69 76 ALA A N 1
ATOM 622 C CA . ALA A 1 76 ? 10.967 7.441 17.018 1.00 89.69 76 ALA A CA 1
ATOM 623 C C . ALA A 1 76 ? 9.724 7.387 16.115 1.00 89.69 76 ALA A C 1
ATOM 625 O O . ALA A 1 76 ? 9.745 6.703 15.093 1.00 89.69 76 ALA A O 1
ATOM 626 N N . ALA A 1 77 ? 8.681 8.170 16.422 1.00 90.50 77 ALA A N 1
ATOM 627 C CA . ALA A 1 77 ? 7.507 8.296 15.554 1.00 90.50 77 ALA A CA 1
ATOM 628 C C . ALA A 1 77 ? 7.877 8.808 14.148 1.00 90.50 77 ALA A C 1
ATOM 630 O O . ALA A 1 77 ? 7.412 8.263 13.147 1.00 90.50 77 ALA A O 1
ATOM 631 N N . ARG A 1 78 ? 8.764 9.812 14.056 1.00 90.75 78 ARG A N 1
ATOM 632 C CA . ARG A 1 78 ? 9.267 10.314 12.764 1.00 90.75 78 ARG A CA 1
ATOM 633 C C . ARG A 1 78 ? 10.054 9.257 11.997 1.00 90.75 78 ARG A C 1
ATOM 635 O O . ARG A 1 78 ? 9.850 9.125 10.796 1.00 90.75 78 ARG A O 1
ATOM 642 N N . THR A 1 79 ? 10.920 8.499 12.664 1.00 93.75 79 THR A N 1
ATOM 643 C CA . THR A 1 79 ? 11.688 7.432 12.010 1.00 93.75 79 THR A CA 1
ATOM 644 C C . THR A 1 79 ? 10.775 6.345 11.448 1.00 93.75 79 THR A C 1
ATOM 646 O O . THR A 1 79 ? 10.974 5.921 10.313 1.00 93.75 79 THR A O 1
ATOM 649 N N . VAL A 1 80 ? 9.745 5.934 12.197 1.00 94.38 80 VAL A N 1
ATOM 650 C CA . VAL A 1 80 ? 8.756 4.950 11.724 1.00 94.38 80 VAL A CA 1
ATOM 651 C C . VAL A 1 80 ? 7.993 5.474 10.506 1.00 94.38 80 VAL A C 1
ATOM 653 O O . VAL A 1 80 ? 7.833 4.739 9.535 1.00 94.38 80 VAL A O 1
ATOM 656 N N . LEU A 1 81 ? 7.575 6.744 10.525 1.00 93.19 81 LEU A N 1
ATOM 657 C CA . LEU A 1 81 ? 6.911 7.374 9.383 1.00 93.19 81 LEU A CA 1
ATOM 658 C C . LEU A 1 81 ? 7.811 7.383 8.142 1.00 93.19 81 LEU A C 1
ATOM 660 O O . LEU A 1 81 ? 7.388 6.944 7.076 1.00 93.19 81 LEU A O 1
ATOM 664 N N . ILE A 1 82 ? 9.062 7.836 8.282 1.00 94.56 82 ILE A N 1
ATOM 665 C CA . ILE A 1 82 ? 10.025 7.868 7.173 1.00 94.56 82 ILE A CA 1
ATOM 666 C C . ILE A 1 82 ? 10.246 6.456 6.625 1.00 94.56 82 ILE A C 1
ATOM 668 O O . ILE A 1 82 ? 10.241 6.270 5.413 1.00 94.56 82 ILE A O 1
ATOM 672 N N . LEU A 1 83 ? 10.387 5.452 7.494 1.00 95.12 83 LEU A N 1
ATOM 673 C CA . LEU A 1 83 ? 10.566 4.065 7.072 1.00 95.12 83 LEU A CA 1
ATOM 674 C C . LEU A 1 83 ? 9.358 3.546 6.277 1.00 95.12 83 LEU A C 1
ATOM 676 O O . LEU A 1 83 ? 9.544 2.961 5.211 1.00 95.12 83 LEU A O 1
ATOM 680 N N . ALA A 1 84 ? 8.133 3.796 6.748 1.00 94.38 84 ALA A N 1
ATOM 681 C CA . ALA A 1 84 ? 6.911 3.408 6.040 1.00 94.38 84 ALA A CA 1
ATOM 682 C C . ALA A 1 84 ? 6.798 4.101 4.671 1.00 94.38 84 ALA A C 1
ATOM 684 O O . ALA A 1 84 ? 6.465 3.461 3.670 1.00 94.38 84 ALA A O 1
ATOM 685 N N . MET A 1 85 ? 7.150 5.389 4.599 1.00 94.38 85 MET A N 1
ATOM 686 C CA . MET A 1 85 ? 7.196 6.131 3.337 1.00 94.38 85 MET A CA 1
ATOM 687 C C . MET A 1 85 ? 8.244 5.560 2.379 1.00 94.38 85 MET A C 1
ATOM 689 O O . MET A 1 85 ? 7.943 5.359 1.206 1.00 94.38 85 MET A O 1
ATOM 693 N N . VAL A 1 86 ? 9.454 5.262 2.863 1.00 95.75 86 VAL A N 1
ATOM 694 C CA . VAL A 1 86 ? 10.533 4.679 2.050 1.00 95.75 86 VAL A CA 1
ATOM 695 C C . VAL A 1 86 ? 10.129 3.315 1.495 1.00 95.75 86 VAL A C 1
ATOM 697 O O . VAL A 1 86 ? 10.363 3.061 0.317 1.00 95.75 86 VAL A O 1
ATOM 700 N N . ILE A 1 87 ? 9.489 2.456 2.294 1.00 94.50 87 ILE A N 1
ATOM 701 C CA . ILE A 1 87 ? 9.012 1.144 1.830 1.00 94.50 87 ILE A CA 1
ATOM 702 C C . ILE A 1 87 ? 7.968 1.321 0.726 1.00 94.50 87 ILE A C 1
ATOM 704 O O . ILE A 1 87 ? 8.122 0.773 -0.365 1.00 94.50 87 ILE A O 1
ATOM 708 N N . ASN A 1 88 ? 6.927 2.113 0.974 1.00 94.19 88 ASN A N 1
ATOM 709 C CA . ASN A 1 88 ? 5.841 2.281 0.017 1.00 94.19 88 ASN A CA 1
ATOM 710 C C . ASN A 1 88 ? 6.277 2.995 -1.274 1.00 94.19 88 ASN A C 1
ATOM 712 O O . ASN A 1 88 ? 5.948 2.540 -2.371 1.00 94.19 88 ASN A O 1
ATOM 716 N N . LEU A 1 89 ? 7.046 4.085 -1.168 1.00 94.31 89 LEU A N 1
ATOM 717 C CA . LEU A 1 89 ? 7.593 4.776 -2.338 1.00 94.31 89 LEU A CA 1
ATOM 718 C C . LEU A 1 89 ? 8.636 3.919 -3.054 1.00 94.31 89 LEU A C 1
ATOM 720 O O . LEU A 1 89 ? 8.690 3.944 -4.277 1.00 94.31 89 LEU A O 1
ATOM 724 N N . GLY A 1 90 ? 9.423 3.123 -2.329 1.00 93.88 90 GLY A N 1
ATOM 725 C CA . GLY A 1 90 ? 10.367 2.171 -2.911 1.00 93.88 90 GLY A CA 1
ATOM 726 C C . GLY A 1 90 ? 9.663 1.116 -3.763 1.00 93.88 90 GLY A C 1
ATOM 727 O O . GLY A 1 90 ? 10.053 0.896 -4.910 1.00 93.88 90 GLY A O 1
ATOM 728 N N . LEU A 1 91 ? 8.577 0.526 -3.252 1.00 92.56 91 LEU A N 1
ATOM 729 C CA . LEU A 1 91 ? 7.734 -0.401 -4.013 1.00 92.56 91 LEU A CA 1
ATOM 730 C C . LEU A 1 91 ? 7.111 0.278 -5.237 1.00 92.56 91 LEU A C 1
ATOM 732 O O . LEU A 1 91 ? 7.149 -0.282 -6.333 1.00 92.56 91 LEU A O 1
ATOM 736 N N . LEU A 1 92 ? 6.589 1.497 -5.084 1.00 92.31 92 LEU A N 1
ATOM 737 C CA . LEU A 1 92 ? 6.029 2.259 -6.199 1.00 92.31 92 LEU A CA 1
ATOM 738 C C . LEU A 1 92 ? 7.091 2.562 -7.269 1.00 92.31 92 LEU A C 1
ATOM 740 O O . LEU A 1 92 ? 6.835 2.358 -8.454 1.00 92.31 92 LEU A O 1
ATOM 744 N N . CYS A 1 93 ? 8.285 3.001 -6.871 1.00 92.06 93 CYS A N 1
ATOM 745 C CA . CYS A 1 93 ? 9.411 3.246 -7.770 1.00 92.06 93 CYS A CA 1
ATOM 746 C C . CYS A 1 93 ? 9.828 1.973 -8.511 1.00 92.06 93 CYS A C 1
ATOM 748 O O . CYS A 1 93 ? 9.958 2.006 -9.734 1.00 92.06 93 CYS A O 1
ATOM 750 N N . TYR A 1 94 ? 9.974 0.851 -7.803 1.00 91.62 94 TYR A N 1
ATOM 751 C CA . TYR A 1 94 ? 10.351 -0.429 -8.401 1.00 91.62 94 TYR A CA 1
ATOM 752 C C . TYR A 1 94 ? 9.313 -0.915 -9.419 1.00 91.62 94 TYR A C 1
ATOM 754 O O . TYR A 1 94 ? 9.646 -1.156 -10.575 1.00 91.62 94 TYR A O 1
ATOM 762 N N . PHE A 1 95 ? 8.043 -1.013 -9.023 1.00 91.44 95 PHE A N 1
ATOM 763 C CA . PHE A 1 95 ? 7.015 -1.592 -9.887 1.00 91.44 95 PHE A CA 1
ATOM 764 C C . PHE A 1 95 ? 6.570 -0.660 -11.011 1.00 91.44 95 PHE A C 1
ATOM 766 O O . PHE A 1 95 ? 6.279 -1.138 -12.101 1.00 91.44 95 PHE A O 1
ATOM 773 N N . LYS A 1 96 ? 6.493 0.655 -10.772 1.00 89.50 96 LYS A N 1
ATOM 774 C CA . LYS A 1 96 ? 5.930 1.604 -11.744 1.00 89.50 96 LYS A CA 1
ATOM 775 C C . LYS A 1 96 ? 6.982 2.332 -12.573 1.00 89.50 96 LYS A C 1
ATOM 777 O O . LYS A 1 96 ? 6.735 2.605 -13.743 1.00 89.50 96 LYS A O 1
ATOM 782 N N . TYR A 1 97 ? 8.122 2.678 -11.977 1.00 90.81 97 TYR A N 1
ATOM 783 C CA . TYR A 1 97 ? 9.076 3.611 -12.581 1.00 90.81 97 TYR A CA 1
ATOM 784 C C . TYR A 1 97 ? 10.410 2.976 -12.986 1.00 90.81 97 TYR A C 1
ATOM 786 O O . TYR A 1 97 ? 11.142 3.605 -13.741 1.00 90.81 97 TYR A O 1
ATOM 794 N N . ALA A 1 98 ? 10.735 1.746 -12.569 1.00 90.25 98 ALA A N 1
ATOM 795 C CA . ALA A 1 98 ? 12.032 1.136 -12.880 1.00 90.25 98 ALA A CA 1
ATOM 796 C C . ALA A 1 98 ? 12.307 1.035 -14.390 1.00 90.25 98 ALA A C 1
ATOM 798 O O . ALA A 1 98 ? 13.350 1.493 -14.847 1.00 90.25 98 ALA A O 1
ATOM 799 N N . ASN A 1 99 ? 11.359 0.512 -15.177 1.00 89.31 99 ASN A N 1
ATOM 800 C CA . ASN A 1 99 ? 11.521 0.425 -16.634 1.00 89.31 99 ASN A CA 1
ATOM 801 C C . ASN A 1 99 ? 11.617 1.810 -17.279 1.00 89.31 99 ASN A C 1
ATOM 803 O O . ASN A 1 99 ? 12.505 2.038 -18.091 1.00 89.31 99 ASN A O 1
ATOM 807 N N . PHE A 1 100 ? 10.780 2.756 -16.846 1.00 89.81 100 PHE A N 1
ATOM 808 C CA . PHE A 1 100 ? 10.847 4.140 -17.315 1.00 89.81 100 PHE A CA 1
ATOM 809 C C . PHE A 1 100 ? 12.229 4.759 -17.053 1.00 89.81 100 PHE A C 1
ATOM 811 O O . PHE A 1 100 ? 12.799 5.402 -17.932 1.00 89.81 1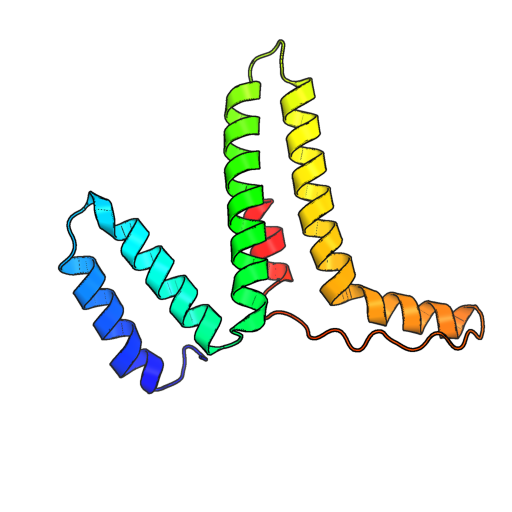00 PHE A O 1
ATOM 818 N N . ILE A 1 101 ? 12.805 4.543 -15.868 1.00 90.25 101 ILE A N 1
ATOM 819 C CA . ILE A 1 101 ? 14.144 5.038 -15.520 1.00 90.25 101 ILE A CA 1
ATOM 820 C C . ILE A 1 101 ? 15.212 4.388 -16.409 1.00 90.25 101 ILE A C 1
ATOM 822 O O . ILE A 1 101 ? 16.068 5.094 -16.938 1.00 90.25 101 ILE A O 1
ATOM 826 N N . ILE A 1 102 ? 15.153 3.068 -16.606 1.00 89.50 102 ILE A N 1
ATOM 827 C CA . ILE A 1 102 ? 16.113 2.321 -17.435 1.00 89.50 102 ILE A CA 1
ATOM 828 C C . ILE A 1 102 ? 16.063 2.779 -18.893 1.00 89.50 102 ILE A C 1
ATOM 830 O O . ILE A 1 102 ? 17.107 3.030 -19.493 1.00 89.50 102 ILE A O 1
ATOM 834 N N . GLU A 1 103 ? 14.865 2.937 -19.454 1.00 89.38 103 GLU A N 1
ATOM 835 C CA . GLU A 1 103 ? 14.671 3.403 -20.828 1.00 89.38 103 GLU A CA 1
ATOM 836 C C . GLU A 1 103 ? 15.265 4.800 -21.035 1.00 89.38 103 GLU A C 1
ATOM 838 O O . GLU A 1 103 ? 16.045 5.007 -21.966 1.00 89.38 103 GLU A O 1
ATOM 843 N N . ASN A 1 104 ? 14.989 5.743 -20.129 1.00 90.69 104 ASN A N 1
ATOM 844 C CA . ASN A 1 104 ? 15.556 7.092 -20.204 1.00 90.69 104 ASN A CA 1
ATOM 845 C C . ASN A 1 104 ? 17.084 7.091 -20.045 1.00 90.69 104 ASN A C 1
ATOM 847 O O . ASN A 1 104 ? 17.784 7.833 -20.739 1.00 90.69 104 ASN A O 1
ATOM 851 N N . LEU A 1 105 ? 17.618 6.244 -19.164 1.00 91.12 105 LEU A N 1
ATOM 852 C CA . LEU A 1 105 ? 19.058 6.138 -18.949 1.00 91.12 105 LEU A CA 1
ATOM 853 C C . LEU A 1 105 ? 19.774 5.546 -20.170 1.00 91.12 105 LEU A C 1
ATOM 855 O O . LEU A 1 105 ? 20.843 6.028 -20.547 1.00 91.12 105 LEU A O 1
ATOM 859 N N . ASN A 1 106 ? 19.173 4.549 -20.822 1.00 91.12 106 ASN A N 1
ATOM 860 C CA . ASN A 1 106 ? 19.687 3.991 -22.071 1.00 91.12 106 ASN A CA 1
ATOM 861 C C . ASN A 1 106 ? 19.721 5.035 -23.189 1.00 91.12 106 ASN A C 1
ATOM 863 O O . ASN A 1 106 ? 20.708 5.099 -23.921 1.00 91.12 106 ASN A O 1
ATOM 867 N N . VAL A 1 107 ? 18.691 5.882 -23.295 1.00 90.12 107 VAL A N 1
ATOM 868 C CA . VAL A 1 107 ? 18.663 6.988 -24.267 1.00 90.12 107 VAL A CA 1
ATOM 869 C C . VAL A 1 107 ? 19.773 8.003 -23.979 1.00 90.12 107 VAL A C 1
ATOM 871 O O . VAL A 1 107 ? 20.498 8.391 -24.895 1.00 90.12 107 VAL A O 1
ATOM 874 N N . LEU A 1 108 ? 19.946 8.404 -22.716 1.00 91.69 108 LEU A N 1
ATOM 875 C CA . LEU A 1 108 ? 20.911 9.436 -22.328 1.00 91.69 108 LEU A CA 1
ATOM 876 C C . LEU A 1 108 ? 22.370 8.965 -22.430 1.00 91.69 108 LEU A C 1
ATOM 878 O O . LEU A 1 108 ? 23.226 9.693 -22.930 1.00 91.69 108 LEU A O 1
ATOM 882 N N . LEU A 1 109 ? 22.661 7.752 -21.956 1.00 90.44 109 LEU A N 1
ATOM 883 C CA . LEU A 1 109 ? 24.023 7.213 -21.866 1.00 90.44 109 LEU A CA 1
ATOM 884 C C . LEU A 1 109 ? 24.399 6.309 -23.047 1.00 90.44 109 LEU A C 1
ATOM 886 O O . LEU A 1 109 ? 25.492 5.743 -23.053 1.00 90.44 109 LEU A O 1
ATOM 890 N N . LYS A 1 110 ? 23.504 6.135 -24.032 1.00 83.94 110 LYS A N 1
ATOM 891 C CA . LYS A 1 110 ? 23.616 5.107 -25.088 1.00 83.94 110 LYS A CA 1
ATOM 892 C C . LYS A 1 110 ? 23.863 3.703 -24.509 1.00 83.94 110 LYS A C 1
ATOM 894 O O . LYS A 1 110 ? 24.553 2.877 -25.110 1.00 83.94 110 LYS A O 1
ATOM 899 N N . GLY A 1 111 ? 23.321 3.457 -23.317 1.00 77.81 111 GLY A N 1
ATOM 900 C CA . GLY A 1 111 ? 23.408 2.184 -22.611 1.00 77.81 111 GLY A CA 1
ATOM 901 C C . GLY A 1 111 ? 22.540 1.107 -23.264 1.00 77.81 111 GLY A C 1
ATOM 902 O O . GLY A 1 111 ? 21.629 1.401 -24.036 1.00 77.81 111 GLY A O 1
ATOM 903 N N . ARG A 1 112 ? 22.832 -0.159 -22.949 1.00 80.00 112 ARG A N 1
ATOM 904 C CA . ARG A 1 112 ? 22.051 -1.333 -23.382 1.00 80.00 112 ARG A CA 1
ATOM 905 C C . ARG A 1 112 ? 21.573 -2.149 -22.182 1.00 80.00 112 ARG A C 1
ATOM 907 O O . ARG A 1 112 ? 21.741 -3.363 -22.146 1.00 80.00 112 ARG A O 1
ATOM 914 N N . ILE A 1 113 ? 21.053 -1.473 -21.164 1.00 84.38 113 ILE A N 1
ATOM 915 C CA . ILE A 1 113 ? 20.479 -2.146 -19.999 1.00 84.38 113 ILE A CA 1
ATOM 916 C C . ILE A 1 113 ? 19.113 -2.694 -20.414 1.00 84.38 113 ILE A C 1
ATOM 918 O 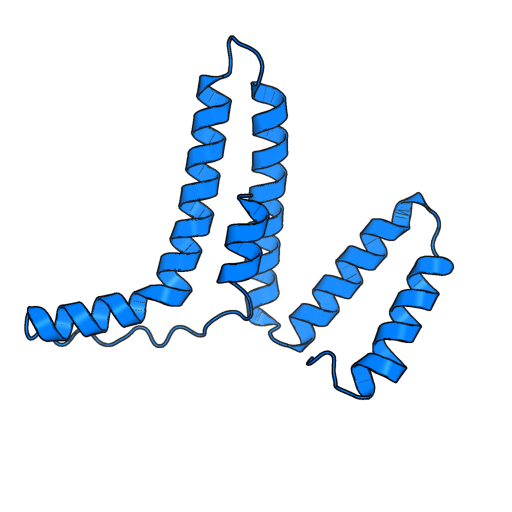O . ILE A 1 113 ? 18.248 -1.929 -20.834 1.00 84.38 113 ILE A O 1
ATOM 922 N N . GLU A 1 114 ? 18.903 -4.001 -20.324 1.00 83.06 114 GLU A N 1
ATOM 923 C CA . GLU A 1 114 ? 17.591 -4.572 -20.633 1.00 83.06 114 GLU A CA 1
ATOM 924 C C . GLU A 1 114 ? 16.547 -4.152 -19.579 1.00 83.06 114 GLU A C 1
ATOM 926 O O . GLU A 1 114 ? 16.845 -4.154 -18.379 1.00 83.06 114 GLU A O 1
ATOM 931 N N . PRO A 1 115 ? 15.324 -3.771 -19.993 1.00 79.94 115 PRO A N 1
ATOM 932 C CA . PRO A 1 115 ? 14.250 -3.453 -19.059 1.00 79.94 115 PRO A CA 1
ATOM 933 C C . PRO A 1 115 ? 13.849 -4.700 -18.263 1.00 79.94 115 PRO A C 1
ATOM 935 O O . PRO A 1 115 ? 13.808 -5.812 -18.788 1.00 79.94 115 PRO A O 1
ATOM 938 N N . LEU A 1 116 ? 13.491 -4.520 -16.990 1.00 76.56 116 LEU A N 1
ATOM 939 C CA . LEU A 1 116 ? 13.212 -5.631 -16.074 1.00 76.56 116 LEU A CA 1
ATOM 940 C C . LEU A 1 116 ? 11.865 -6.343 -16.327 1.00 76.56 116 LEU A C 1
ATOM 942 O O . LEU A 1 116 ? 11.533 -7.251 -15.572 1.00 76.56 116 LEU A O 1
ATOM 946 N N . ASN A 1 117 ? 11.079 -5.973 -17.352 1.00 76.31 117 ASN A N 1
ATOM 947 C CA . ASN A 1 117 ? 9.777 -6.591 -17.687 1.00 76.31 117 ASN A CA 1
ATOM 948 C C . ASN A 1 117 ? 8.897 -6.889 -16.450 1.00 76.31 117 ASN A C 1
ATOM 950 O O . ASN A 1 117 ? 8.277 -7.946 -16.323 1.00 76.31 117 ASN A O 1
ATOM 954 N N . ILE A 1 118 ? 8.874 -5.943 -15.508 1.00 81.31 118 ILE A N 1
ATOM 955 C CA . ILE A 1 118 ? 8.182 -6.083 -14.229 1.00 81.31 118 ILE A CA 1
ATOM 956 C C . ILE A 1 118 ? 6.672 -6.003 -14.473 1.00 81.31 118 ILE A C 1
ATOM 958 O O . ILE A 1 118 ? 6.175 -5.027 -15.034 1.00 81.31 118 ILE A O 1
ATOM 962 N N . ALA A 1 119 ? 5.931 -7.022 -14.035 1.00 83.50 119 ALA A N 1
ATOM 963 C CA . ALA A 1 119 ? 4.473 -6.992 -14.066 1.00 83.50 119 ALA A CA 1
ATOM 964 C C . ALA A 1 119 ? 3.942 -5.942 -13.074 1.00 83.50 119 ALA A C 1
ATOM 966 O O . ALA A 1 119 ? 4.370 -5.906 -11.918 1.00 83.50 119 ALA A O 1
ATOM 967 N N . LEU A 1 120 ? 3.024 -5.086 -13.532 1.00 83.81 120 LEU A N 1
ATOM 968 C CA . LEU A 1 120 ? 2.482 -3.991 -12.731 1.00 83.81 120 LEU A CA 1
ATOM 969 C C . LEU A 1 120 ? 1.275 -4.462 -11.902 1.00 83.81 120 LEU A C 1
ATOM 971 O O . LEU A 1 120 ? 0.262 -4.825 -12.498 1.00 83.81 120 LEU A O 1
ATOM 975 N N . PRO A 1 121 ? 1.325 -4.374 -10.563 1.00 86.44 121 PRO A N 1
ATOM 976 C CA . PRO A 1 121 ? 0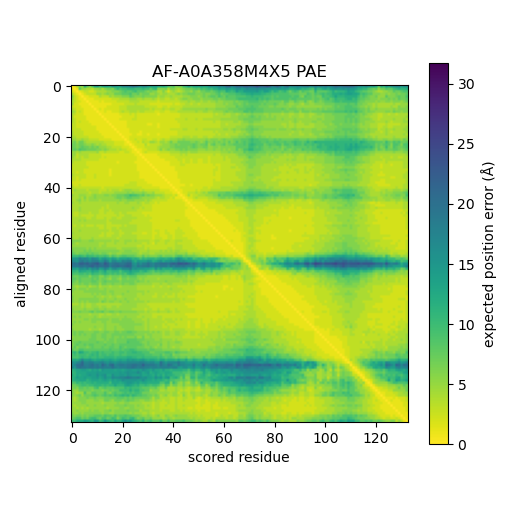.166 -4.646 -9.727 1.00 86.44 121 PRO A CA 1
ATOM 977 C C . PRO A 1 121 ? -0.959 -3.634 -9.955 1.00 86.44 121 PRO A C 1
ATOM 979 O O . PRO A 1 121 ? -0.748 -2.412 -9.928 1.00 86.44 121 PRO A O 1
ATOM 982 N N . ILE A 1 122 ? -2.180 -4.142 -10.117 1.00 85.38 122 ILE A N 1
ATOM 983 C CA . ILE A 1 122 ? -3.379 -3.313 -10.268 1.00 85.38 122 ILE A CA 1
ATOM 984 C C . ILE A 1 122 ? -3.545 -2.388 -9.054 1.00 85.38 122 ILE A C 1
ATOM 986 O O . ILE A 1 122 ? -3.649 -2.819 -7.910 1.00 85.38 122 ILE A O 1
ATOM 990 N N . GLY A 1 123 ? -3.634 -1.084 -9.317 1.00 85.88 123 GLY A N 1
ATOM 991 C CA . GLY A 1 123 ? -3.972 -0.100 -8.290 1.00 85.88 123 GLY A CA 1
ATOM 992 C C . GLY A 1 123 ? -2.842 0.251 -7.319 1.00 85.88 123 GLY A C 1
ATOM 993 O O . GLY A 1 123 ? -3.127 0.940 -6.342 1.00 85.88 123 GLY A O 1
ATOM 994 N N . ILE A 1 124 ? -1.582 -0.128 -7.589 1.00 88.75 124 ILE A N 1
ATOM 995 C CA . ILE A 1 124 ? -0.439 0.182 -6.704 1.00 88.75 124 ILE A CA 1
ATOM 996 C C . ILE A 1 124 ? -0.297 1.648 -6.350 1.00 88.75 124 ILE A C 1
ATOM 998 O O . ILE A 1 124 ? -0.144 1.985 -5.186 1.00 88.75 124 ILE A O 1
ATOM 1002 N N . SER A 1 125 ? -0.448 2.545 -7.321 1.00 90.50 125 SER A N 1
ATOM 1003 C CA . SER A 1 125 ? -0.424 3.976 -7.014 1.00 90.50 125 SER A CA 1
ATOM 1004 C C . SER A 1 125 ? -1.553 4.376 -6.067 1.00 90.50 125 SER A C 1
ATOM 1006 O O . SER A 1 125 ? -1.323 5.144 -5.144 1.00 90.50 125 SER A O 1
ATOM 1008 N N .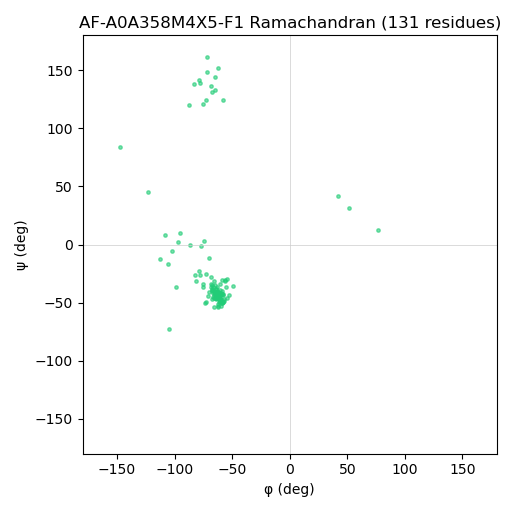 PHE A 1 126 ? -2.759 3.847 -6.276 1.00 89.50 126 PHE A N 1
ATOM 1009 C CA . PHE A 1 126 ? -3.918 4.223 -5.477 1.00 89.50 126 PHE A CA 1
ATOM 1010 C C . PHE A 1 126 ? -3.755 3.780 -4.025 1.00 89.50 126 PHE A C 1
ATOM 1012 O O . PHE A 1 126 ? -3.830 4.622 -3.136 1.00 89.50 126 PHE A O 1
ATOM 1019 N N . TYR A 1 127 ? -3.476 2.495 -3.773 1.00 88.38 127 TYR A N 1
ATOM 1020 C CA . TYR A 1 127 ? -3.359 2.028 -2.391 1.00 88.38 127 TYR A CA 1
ATOM 1021 C C . TYR A 1 127 ? -2.123 2.600 -1.688 1.00 88.38 127 TYR A C 1
ATOM 1023 O O . TYR A 1 127 ? -2.221 2.923 -0.513 1.00 88.38 127 TYR A O 1
ATOM 1031 N N . THR A 1 128 ? -1.005 2.812 -2.393 1.00 90.44 128 THR A N 1
ATOM 1032 C CA . THR A 1 128 ? 0.197 3.429 -1.811 1.00 90.44 128 THR A CA 1
ATOM 1033 C C . THR A 1 128 ? -0.048 4.868 -1.355 1.00 90.44 128 THR A C 1
ATOM 1035 O O . THR A 1 128 ? 0.377 5.240 -0.266 1.00 90.44 128 THR A O 1
ATOM 1038 N N . PHE A 1 129 ? -0.726 5.696 -2.155 1.00 89.25 129 PHE A N 1
ATOM 1039 C CA . PHE A 1 129 ? -1.027 7.068 -1.730 1.00 89.25 129 PHE A CA 1
ATOM 1040 C C . PHE A 1 129 ? -2.150 7.118 -0.692 1.00 89.25 129 PHE A C 1
ATOM 1042 O O . PHE A 1 129 ? -2.097 7.941 0.217 1.00 89.25 129 PHE A O 1
ATOM 1049 N N . GLN A 1 130 ? -3.131 6.217 -0.787 1.00 88.75 130 GLN A N 1
ATOM 1050 C CA . GLN A 1 130 ? -4.229 6.134 0.172 1.00 88.75 130 GLN A CA 1
ATOM 1051 C C . GLN A 1 130 ? -3.756 5.740 1.577 1.00 88.75 130 GLN A C 1
ATOM 1053 O O . GLN A 1 130 ? -4.349 6.207 2.543 1.00 88.75 130 GLN A O 1
ATOM 1058 N N . THR A 1 131 ? -2.731 4.889 1.716 1.00 84.25 131 THR A N 1
ATOM 1059 C CA . THR A 1 131 ? -2.201 4.506 3.038 1.00 84.25 131 THR A CA 1
ATOM 1060 C C . THR A 1 131 ? -1.286 5.562 3.656 1.00 84.25 131 THR A C 1
ATOM 1062 O O . THR A 1 131 ? -1.132 5.580 4.874 1.00 84.25 131 THR A O 1
ATOM 1065 N N . MET A 1 132 ? -0.694 6.445 2.845 1.00 84.19 132 MET A N 1
ATOM 1066 C CA . MET A 1 132 ? 0.112 7.573 3.332 1.00 84.19 132 MET A CA 1
ATOM 1067 C C . MET A 1 132 ? -0.713 8.797 3.744 1.00 84.19 132 MET A C 1
ATOM 1069 O O . MET A 1 132 ? -0.206 9.614 4.515 1.00 84.19 132 MET A O 1
ATOM 1073 N N . SER A 1 133 ? -1.911 8.964 3.174 1.00 79.69 133 SER A N 1
ATOM 1074 C CA . SER A 1 133 ? -2.806 10.101 3.435 1.00 79.69 133 SER A CA 1
ATOM 1075 C C . SER A 1 133 ? -3.515 9.992 4.778 1.00 79.69 133 SER A C 1
ATOM 1077 O O . SER A 1 133 ? -3.828 11.086 5.300 1.00 79.69 133 SER A O 1
#

Radius of gyration: 19.53 Å; Cα contacts (8 Å, |Δi|>4): 83; chains: 1; bounding box: 50×28×50 Å

Mean predicted aligned error: 5.47 Å

Secondary structure (DSSP, 8-state):
--TTSHIIIIIIHHHHHHHHHHS-TTTHHHHHHHHHHHHHHHH-TTTHHHHHHHHHHHHHHHHHHHHT-STTTHHHHHHHHHHHHHHHHHHHIIIIIHHHHHHHHHHHHT--PPP--PPPPTTHHHHHHHHH-

pLDDT: mean 90.38, std 5.27, range [71.69, 97.0]